Protein AF-A0A661AVM4-F1 (afdb_monomer)

Structure (mmCIF, N/CA/C/O backbone):
data_AF-A0A661AVM4-F1
#
_entry.id   AF-A0A661AVM4-F1
#
loop_
_atom_site.group_PDB
_atom_site.id
_atom_site.type_symbol
_atom_site.label_atom_id
_atom_site.label_alt_id
_atom_site.label_comp_id
_atom_site.label_asym_id
_atom_site.label_entity_id
_atom_site.label_seq_id
_atom_site.pdbx_PDB_ins_code
_atom_site.Cartn_x
_atom_site.Cartn_y
_atom_site.Cartn_z
_atom_site.occupancy
_atom_site.B_iso_or_equiv
_atom_site.auth_seq_id
_atom_site.auth_comp_id
_atom_site.auth_asym_id
_atom_site.auth_atom_id
_atom_site.pdbx_PDB_model_num
ATOM 1 N N . MET A 1 1 ? -30.991 -24.192 38.867 1.00 42.16 1 MET A N 1
ATOM 2 C CA . MET A 1 1 ? -29.623 -24.064 38.334 1.00 42.16 1 MET A CA 1
ATOM 3 C C . MET A 1 1 ? -29.680 -22.935 37.328 1.00 42.16 1 MET A C 1
ATOM 5 O O . MET A 1 1 ? -30.291 -23.107 36.287 1.00 42.16 1 MET A O 1
ATOM 9 N N . GLU A 1 2 ? -29.212 -21.754 37.724 1.00 41.06 2 GLU A N 1
ATOM 10 C CA . GLU A 1 2 ? -29.158 -20.568 36.865 1.00 41.06 2 GLU A CA 1
ATOM 11 C C . GLU A 1 2 ? -27.967 -20.711 35.918 1.00 41.06 2 GLU A C 1
ATOM 13 O O . GLU A 1 2 ? -26.813 -20.604 36.334 1.00 41.06 2 GLU A O 1
ATOM 18 N N . GLU A 1 3 ? -28.246 -20.986 34.650 1.00 41.56 3 GLU A N 1
ATOM 19 C CA . GLU A 1 3 ? -27.256 -20.906 33.586 1.00 41.56 3 GLU A CA 1
ATOM 20 C C . GLU A 1 3 ? -27.232 -19.449 33.117 1.00 41.56 3 GLU A C 1
ATOM 22 O O . GLU A 1 3 ? -28.153 -18.964 32.463 1.00 41.56 3 GLU A O 1
ATOM 27 N N . LYS A 1 4 ? -26.221 -18.698 33.566 1.00 44.34 4 LYS A N 1
ATOM 28 C CA . LYS A 1 4 ? -25.999 -17.324 33.119 1.00 44.34 4 LYS A CA 1
ATOM 29 C C . LYS A 1 4 ? -25.625 -17.361 31.641 1.00 44.34 4 LYS A C 1
ATOM 31 O O . LYS A 1 4 ? -24.471 -17.623 31.306 1.00 44.34 4 LYS A O 1
ATOM 36 N N . GLU A 1 5 ? -26.592 -17.079 30.774 1.00 41.72 5 GLU A N 1
ATOM 37 C CA . GLU A 1 5 ? -26.338 -16.707 29.386 1.00 41.72 5 GLU A CA 1
ATOM 38 C C . GLU A 1 5 ? -25.415 -15.484 29.387 1.00 41.72 5 GLU A C 1
ATOM 40 O O . GLU A 1 5 ? -25.801 -14.367 29.737 1.00 41.72 5 GLU A O 1
ATOM 45 N N . GLY A 1 6 ? -24.145 -15.724 29.061 1.00 42.31 6 GLY A N 1
ATOM 46 C CA . GLY A 1 6 ? -23.172 -14.671 28.841 1.00 42.31 6 GLY A CA 1
ATOM 47 C C . GLY A 1 6 ? -23.671 -13.779 27.713 1.00 42.31 6 GLY A C 1
ATOM 48 O O . GLY A 1 6 ? -23.726 -14.208 26.560 1.00 42.31 6 GLY A O 1
ATOM 49 N N . GLN A 1 7 ? -24.040 -12.547 28.060 1.00 38.91 7 GLN A N 1
ATOM 50 C CA . GLN A 1 7 ? -24.276 -11.463 27.117 1.00 38.91 7 GLN A CA 1
ATOM 51 C C . GLN A 1 7 ? -23.066 -11.379 26.182 1.00 38.91 7 GLN A C 1
ATOM 53 O O . GLN A 1 7 ? -21.994 -10.919 26.573 1.00 38.91 7 GLN A O 1
ATOM 58 N N . LYS A 1 8 ? -23.218 -11.860 24.944 1.00 51.03 8 LYS A N 1
ATOM 59 C CA . LYS A 1 8 ? -22.299 -11.505 23.866 1.00 51.03 8 LYS A CA 1
ATOM 60 C C . LYS A 1 8 ? -22.479 -10.009 23.664 1.00 51.03 8 LYS A C 1
ATOM 62 O O . LYS A 1 8 ? -23.517 -9.595 23.157 1.00 51.03 8 LYS A O 1
ATOM 67 N N . GLU A 1 9 ? -21.513 -9.218 24.126 1.00 57.53 9 GLU A N 1
ATOM 68 C CA . GLU A 1 9 ? -21.440 -7.801 23.783 1.00 57.53 9 GLU A CA 1
ATOM 69 C C . GLU A 1 9 ? -21.638 -7.668 22.273 1.00 57.53 9 GLU A C 1
ATOM 71 O O . GLU A 1 9 ? -20.991 -8.366 21.490 1.00 57.53 9 GLU A O 1
ATOM 76 N N . ASP A 1 10 ? -22.580 -6.821 21.873 1.00 61.47 10 ASP A N 1
ATOM 77 C CA . ASP A 1 10 ? -22.890 -6.565 20.474 1.00 61.47 10 ASP A CA 1
ATOM 78 C C . ASP A 1 10 ? -21.644 -5.956 19.809 1.00 61.47 10 ASP A C 1
ATOM 80 O O . ASP A 1 10 ? -21.312 -4.779 19.997 1.00 61.47 10 ASP A O 1
ATOM 84 N N . VAL A 1 11 ? -20.859 -6.797 19.126 1.00 70.94 11 VAL A N 1
ATOM 85 C CA . VAL A 1 11 ? -19.596 -6.390 18.505 1.00 70.94 11 VAL A CA 1
ATOM 86 C C . VAL A 1 11 ? -19.930 -5.502 17.313 1.00 70.94 11 VAL A C 1
ATOM 88 O O . VAL A 1 11 ? -20.212 -5.979 16.210 1.00 70.94 11 VAL A O 1
ATOM 91 N N . LYS A 1 12 ? -19.882 -4.187 17.538 1.00 83.50 12 LYS A N 1
ATOM 92 C CA . LYS A 1 12 ? -20.117 -3.180 16.504 1.00 83.50 12 LYS A CA 1
ATOM 93 C C . LYS A 1 12 ? -19.125 -3.369 15.353 1.00 83.50 12 LYS A C 1
ATOM 95 O O . LYS A 1 12 ? -17.908 -3.375 15.554 1.00 83.50 12 LYS A O 1
ATOM 100 N N . ARG A 1 13 ? -19.657 -3.527 14.140 1.00 85.12 13 ARG A N 1
ATOM 101 C CA . ARG A 1 13 ? -18.885 -3.644 12.895 1.00 85.12 13 ARG A CA 1
ATOM 102 C C . ARG A 1 13 ? -18.821 -2.286 12.211 1.00 85.12 13 ARG A C 1
ATOM 104 O O . ARG A 1 13 ? -19.857 -1.657 12.019 1.00 85.12 13 ARG A O 1
ATOM 111 N N . TYR A 1 14 ? -17.617 -1.863 11.843 1.00 83.19 14 TYR A N 1
ATOM 112 C CA . TYR A 1 14 ? -17.380 -0.586 11.162 1.00 83.19 14 TYR A CA 1
ATOM 113 C C . TYR A 1 14 ? -17.134 -0.778 9.668 1.00 83.19 14 TYR A C 1
ATOM 115 O O . TYR A 1 14 ? -17.510 0.075 8.875 1.00 83.19 14 TYR A O 1
ATOM 123 N N . PHE A 1 15 ? -16.527 -1.902 9.274 1.00 87.56 15 PHE A N 1
ATOM 124 C CA . PHE A 1 15 ? -16.230 -2.193 7.874 1.00 87.56 15 PHE A CA 1
ATOM 125 C C . PHE A 1 15 ? -16.129 -3.699 7.630 1.00 87.56 15 PHE A C 1
ATOM 127 O O . PHE A 1 15 ? -15.620 -4.432 8.480 1.00 87.56 15 PHE A O 1
ATOM 134 N N . SER A 1 16 ? -16.588 -4.164 6.468 1.00 86.25 16 SER A N 1
ATOM 135 C CA . SER A 1 16 ? -16.468 -5.563 6.054 1.00 86.25 16 SER A CA 1
ATOM 136 C C . SER A 1 16 ? -16.348 -5.667 4.536 1.00 86.25 16 SER A C 1
ATOM 138 O O . SER A 1 16 ? -17.232 -5.229 3.808 1.00 86.25 16 SER A O 1
ATOM 140 N N . SER A 1 17 ? -15.275 -6.300 4.079 1.00 82.56 17 SER A N 1
ATOM 141 C CA . SER A 1 17 ? -14.973 -6.636 2.688 1.00 82.56 17 SER A CA 1
ATOM 142 C C . SER A 1 17 ? -14.281 -8.007 2.644 1.00 82.56 17 SER A C 1
ATOM 144 O O . SER A 1 17 ? -13.857 -8.518 3.682 1.00 82.56 17 SER A O 1
ATOM 146 N N . ASP A 1 18 ? -14.114 -8.600 1.459 1.00 78.88 18 ASP A N 1
ATOM 147 C CA . ASP A 1 18 ? -13.613 -9.973 1.261 1.00 78.88 18 ASP A CA 1
ATOM 148 C C . ASP A 1 18 ? -12.287 -10.283 1.980 1.00 78.88 18 ASP A C 1
ATOM 150 O O . ASP A 1 18 ? -12.000 -11.436 2.302 1.00 78.88 18 ASP A O 1
ATOM 154 N N . ARG A 1 19 ? -11.443 -9.269 2.223 1.00 79.69 19 ARG A N 1
ATOM 155 C CA . ARG A 1 19 ? -10.125 -9.426 2.872 1.00 79.69 19 ARG A CA 1
ATOM 156 C C . ARG A 1 19 ? -9.891 -8.503 4.067 1.00 79.69 19 ARG A C 1
ATOM 158 O O . ARG A 1 19 ? -8.780 -8.495 4.610 1.00 79.69 19 ARG A O 1
ATOM 165 N N . VAL A 1 20 ? -10.895 -7.712 4.444 1.00 86.25 20 VAL A N 1
ATOM 166 C CA . VAL A 1 20 ? -10.780 -6.697 5.495 1.00 86.25 20 VAL A CA 1
ATOM 167 C C . VAL A 1 20 ? -12.035 -6.693 6.355 1.00 86.25 20 VAL A C 1
ATOM 169 O O . VAL A 1 20 ? -13.130 -6.471 5.851 1.00 86.25 20 VAL A O 1
ATOM 172 N N . LEU A 1 21 ? -11.873 -6.894 7.658 1.00 88.94 21 LEU A N 1
ATOM 173 C CA . LEU A 1 21 ? -12.959 -6.823 8.633 1.00 88.94 21 LEU A CA 1
ATOM 174 C C . LEU A 1 21 ? -12.533 -5.911 9.777 1.00 88.94 21 LEU A C 1
ATOM 176 O O . LEU A 1 21 ? -11.491 -6.137 10.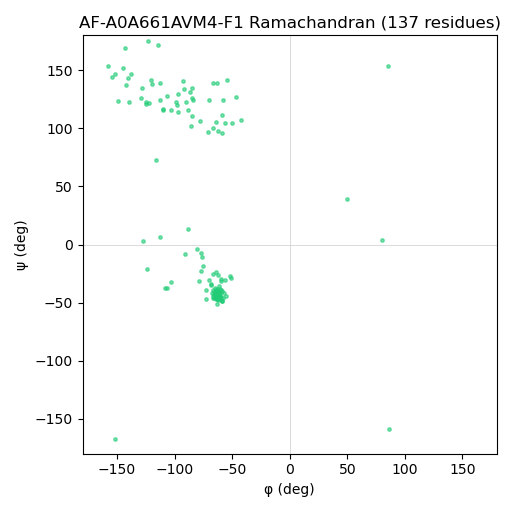382 1.00 88.94 21 LEU A O 1
ATOM 180 N N . ILE A 1 22 ? -13.334 -4.899 10.092 1.00 89.25 22 ILE A N 1
ATOM 181 C CA . ILE A 1 22 ? -13.063 -3.972 11.193 1.00 89.25 22 ILE A CA 1
ATOM 182 C C . ILE A 1 22 ? -14.237 -3.997 12.159 1.00 89.25 22 ILE A C 1
ATOM 184 O O . ILE A 1 22 ? -15.383 -3.708 11.802 1.00 89.25 22 ILE A O 1
ATOM 188 N N . THR A 1 23 ? -13.924 -4.325 13.405 1.00 89.44 23 THR A N 1
ATOM 189 C CA . THR A 1 23 ? -14.859 -4.394 14.526 1.00 89.44 23 THR A CA 1
ATOM 190 C C . THR A 1 23 ? -14.402 -3.480 15.660 1.00 89.44 23 THR A C 1
ATOM 192 O O . THR A 1 23 ? -13.324 -2.893 15.594 1.00 89.44 23 THR A O 1
ATOM 195 N N . SER A 1 24 ? -15.208 -3.359 16.715 1.00 84.38 24 SER A N 1
ATOM 196 C CA . SER A 1 24 ? -14.851 -2.599 17.921 1.00 84.38 24 SER A CA 1
ATOM 197 C C . SER A 1 24 ? -13.656 -3.164 18.689 1.00 84.38 24 SER A C 1
ATOM 199 O O . SER A 1 24 ? -13.006 -2.418 19.412 1.00 84.38 24 SER A O 1
ATOM 201 N N . GLN A 1 25 ? -13.363 -4.458 18.542 1.00 86.00 25 GLN A N 1
ATOM 202 C CA . GLN A 1 25 ? -12.309 -5.142 19.298 1.00 86.00 25 GLN A CA 1
ATOM 203 C C . GLN A 1 25 ? -11.085 -5.443 18.427 1.00 86.00 25 GLN A C 1
ATOM 205 O O . GLN A 1 25 ? -9.944 -5.310 18.873 1.00 86.00 25 GLN A O 1
ATOM 210 N N . GLU A 1 26 ? -11.305 -5.808 17.162 1.00 89.00 26 GLU A N 1
ATOM 211 C CA . GLU A 1 26 ? -10.251 -6.267 16.258 1.00 89.00 26 GLU A CA 1
ATOM 212 C C . GLU A 1 26 ? -10.419 -5.729 14.830 1.00 89.00 26 GLU A C 1
ATOM 214 O O . GLU A 1 26 ? -11.527 -5.643 14.293 1.00 89.00 26 GLU A O 1
ATOM 219 N N . ALA A 1 27 ? -9.288 -5.420 14.197 1.00 87.75 27 ALA A N 1
ATOM 220 C CA . ALA A 1 27 ? -9.163 -5.154 12.772 1.00 87.75 27 ALA A CA 1
ATOM 221 C C . ALA A 1 27 ? -8.392 -6.301 12.104 1.00 87.75 27 ALA A C 1
ATOM 223 O O . ALA A 1 27 ? -7.212 -6.513 12.377 1.00 87.75 27 ALA A O 1
ATOM 224 N N . ILE A 1 28 ? -9.046 -7.038 11.213 1.00 89.12 28 ILE A N 1
ATOM 225 C CA . ILE A 1 28 ? -8.450 -8.089 10.391 1.00 89.12 28 ILE A CA 1
ATOM 226 C C . ILE A 1 28 ? -8.109 -7.491 9.030 1.00 89.12 28 ILE A C 1
ATOM 228 O O . ILE A 1 28 ? -8.998 -7.111 8.271 1.00 89.12 28 ILE A O 1
ATOM 232 N N . LEU A 1 29 ? -6.818 -7.418 8.715 1.00 88.56 29 LEU A N 1
ATOM 233 C CA . LEU A 1 29 ? -6.288 -6.842 7.478 1.00 88.56 29 LEU A CA 1
ATOM 234 C C . LEU A 1 29 ? -5.408 -7.882 6.783 1.00 88.56 29 LEU A C 1
ATOM 236 O O . LEU A 1 29 ? -4.439 -8.362 7.372 1.00 88.56 29 LEU A O 1
ATOM 240 N N . ALA A 1 30 ? -5.756 -8.258 5.546 1.00 84.12 30 ALA A N 1
ATOM 241 C CA . ALA A 1 30 ? -5.032 -9.272 4.764 1.00 84.12 30 ALA A CA 1
ATOM 242 C C . ALA A 1 30 ? -4.764 -10.581 5.544 1.00 84.12 30 ALA A C 1
ATOM 244 O O . ALA A 1 30 ? -3.689 -11.173 5.449 1.00 84.12 30 ALA A O 1
ATOM 245 N N . GLY A 1 31 ? -5.742 -11.019 6.346 1.00 82.06 31 GLY A N 1
ATOM 246 C CA . GLY A 1 31 ? -5.661 -12.250 7.141 1.00 82.06 31 GLY A CA 1
ATOM 247 C C . GLY A 1 31 ? -4.875 -12.140 8.453 1.00 82.06 31 GLY A C 1
ATOM 248 O O . GLY A 1 31 ? -4.715 -13.146 9.139 1.00 82.06 31 GLY A O 1
ATOM 249 N N . LYS A 1 32 ? -4.396 -10.948 8.835 1.00 85.81 32 LYS A N 1
ATOM 250 C CA . LYS A 1 32 ? -3.781 -10.700 10.149 1.00 85.81 32 LYS A CA 1
ATOM 251 C C . LYS A 1 32 ? -4.722 -9.892 11.031 1.00 85.81 32 LYS A C 1
ATOM 253 O O . LYS A 1 32 ? -5.185 -8.833 10.619 1.00 85.81 32 LYS A O 1
ATOM 258 N N . ALA A 1 33 ? -4.979 -10.389 12.238 1.00 88.81 33 ALA A N 1
ATOM 259 C CA . ALA A 1 33 ? -5.773 -9.695 13.243 1.00 88.81 33 ALA A CA 1
ATOM 260 C C . ALA A 1 33 ? -4.904 -8.722 14.053 1.00 88.81 33 ALA A C 1
ATOM 262 O O . ALA A 1 33 ? -3.807 -9.065 14.500 1.00 88.81 33 ALA A O 1
ATOM 263 N N . TYR A 1 34 ? -5.418 -7.513 14.248 1.00 89.06 34 TYR A N 1
ATOM 264 C CA . TYR A 1 34 ? -4.827 -6.450 15.049 1.00 89.06 34 TYR A CA 1
ATOM 265 C C . TYR A 1 34 ? -5.850 -6.014 16.091 1.00 89.06 34 TYR A C 1
ATOM 267 O O . TYR A 1 34 ? -6.956 -5.606 15.742 1.00 89.06 34 TYR A O 1
ATOM 275 N N . LYS A 1 35 ? -5.492 -6.085 17.373 1.00 90.38 35 LYS A N 1
ATOM 276 C CA . LYS A 1 35 ? -6.373 -5.631 18.451 1.00 90.38 35 LYS A CA 1
ATOM 277 C C . LYS A 1 35 ? -6.484 -4.115 18.418 1.00 90.38 35 LYS A C 1
ATOM 279 O O . LYS A 1 35 ? -5.458 -3.443 18.522 1.00 90.38 35 LYS A O 1
ATOM 284 N N . ILE A 1 36 ? -7.706 -3.585 18.340 1.00 88.50 36 ILE A N 1
ATOM 285 C CA . ILE A 1 36 ? -7.970 -2.136 18.396 1.00 88.50 36 ILE A CA 1
ATOM 286 C C . ILE A 1 36 ? -7.384 -1.539 19.680 1.00 88.50 36 ILE A C 1
ATOM 288 O O . ILE A 1 36 ? -6.891 -0.415 19.672 1.00 88.50 36 ILE A O 1
ATOM 292 N N . ASP A 1 37 ? -7.327 -2.330 20.754 1.00 87.38 37 ASP A N 1
ATOM 293 C CA . A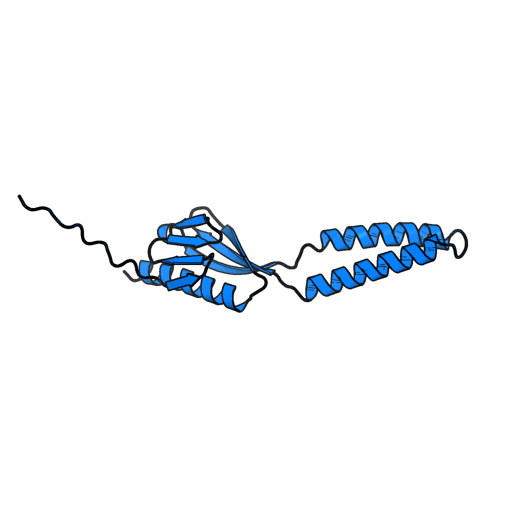SP A 1 37 ? -6.767 -1.907 22.032 1.00 87.38 37 ASP A CA 1
ATOM 294 C C . ASP A 1 37 ? -5.304 -1.476 22.001 1.00 87.38 37 ASP A C 1
ATOM 296 O O . ASP A 1 37 ? -4.897 -0.627 22.796 1.00 87.38 37 ASP A O 1
ATOM 300 N N . GLU A 1 38 ? -4.524 -2.052 21.094 1.00 87.62 38 GLU A N 1
ATOM 301 C CA . GLU A 1 38 ? -3.101 -1.763 20.949 1.00 87.62 38 GLU A CA 1
ATOM 302 C C . GLU A 1 38 ? -2.840 -0.624 19.954 1.00 87.62 38 GLU A C 1
ATOM 304 O O . GLU A 1 38 ? -1.702 -0.153 19.838 1.00 87.62 38 GLU A O 1
ATOM 309 N N . LEU A 1 39 ? -3.875 -0.175 19.237 1.00 87.44 39 LEU A N 1
ATOM 310 C CA . LEU A 1 39 ? -3.787 0.853 18.208 1.00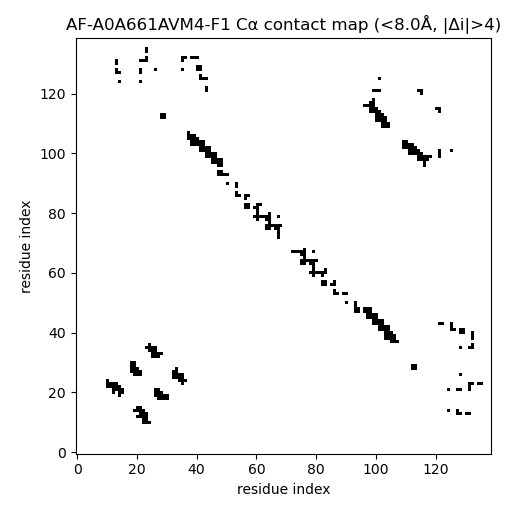 87.44 39 LEU A CA 1
ATOM 311 C C . LEU A 1 39 ? -4.056 2.240 18.795 1.00 87.44 39 LEU A C 1
ATOM 313 O O . LEU A 1 39 ? -4.928 2.439 19.635 1.00 87.44 39 LEU A O 1
ATOM 317 N N . ARG A 1 40 ? -3.293 3.224 18.320 1.00 88.56 40 ARG A N 1
ATOM 318 C CA . ARG A 1 40 ? -3.486 4.651 18.618 1.00 88.56 40 ARG A CA 1
ATOM 319 C C . ARG A 1 40 ? -4.018 5.413 17.418 1.00 88.56 40 ARG A C 1
ATOM 321 O O . ARG A 1 40 ? -4.813 6.328 17.586 1.00 88.56 40 ARG A O 1
ATOM 328 N N . SER A 1 41 ? -3.559 5.065 16.219 1.00 87.00 41 SER A N 1
ATOM 329 C CA . SER A 1 41 ? -4.032 5.684 14.985 1.00 87.00 41 SER A CA 1
ATOM 330 C C . SER A 1 41 ? -3.799 4.793 13.771 1.00 87.00 41 SER A C 1
ATOM 332 O O . SER A 1 41 ? -2.860 3.989 13.730 1.00 87.00 41 SER A O 1
ATOM 334 N N . ALA A 1 42 ? -4.634 4.981 12.754 1.00 88.75 42 ALA A N 1
ATOM 335 C CA . ALA A 1 42 ? -4.418 4.485 11.406 1.00 88.75 42 ALA A CA 1
ATOM 336 C C . ALA A 1 42 ? -4.189 5.662 10.453 1.00 88.75 42 ALA A C 1
ATOM 338 O O . ALA A 1 42 ? -4.857 6.694 10.536 1.00 88.75 42 ALA A O 1
ATOM 339 N N . SER A 1 43 ? -3.234 5.508 9.538 1.00 87.00 43 SER A N 1
ATOM 340 C CA . SER A 1 43 ? -2.946 6.495 8.496 1.00 87.00 43 SER A CA 1
ATOM 341 C C . SER A 1 43 ? -2.684 5.810 7.162 1.00 87.00 43 SER A C 1
ATOM 343 O O . SER A 1 43 ? -2.128 4.711 7.116 1.00 87.00 43 SER A O 1
ATOM 345 N N . SER A 1 44 ? -3.068 6.465 6.072 1.00 86.56 44 SER A N 1
ATOM 346 C CA . SER A 1 44 ? -2.695 6.059 4.722 1.00 86.56 44 SER A CA 1
ATOM 347 C C . SER A 1 44 ? -1.349 6.680 4.356 1.00 86.56 44 SER A C 1
ATOM 349 O O . SER A 1 44 ? -1.150 7.887 4.500 1.00 86.56 44 SER A O 1
ATOM 351 N N . THR A 1 45 ? -0.425 5.8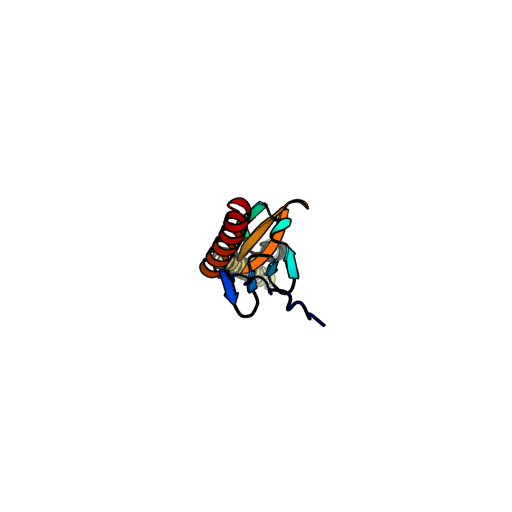76 3.848 1.00 80.50 45 THR A N 1
ATOM 352 C CA . THR A 1 45 ? 0.838 6.339 3.278 1.00 80.50 45 THR A CA 1
ATOM 353 C C . THR A 1 45 ? 0.924 5.908 1.820 1.00 80.50 45 THR A C 1
ATOM 355 O O . THR A 1 45 ? 0.526 4.799 1.465 1.00 80.50 45 THR A O 1
ATOM 358 N N . ILE A 1 46 ? 1.409 6.800 0.962 1.00 75.12 46 ILE A N 1
ATOM 359 C CA . ILE A 1 46 ? 1.579 6.516 -0.461 1.00 75.12 46 ILE A CA 1
ATOM 360 C C . ILE A 1 46 ? 2.965 5.905 -0.633 1.00 75.12 46 ILE A C 1
ATOM 362 O O . ILE A 1 46 ? 3.970 6.572 -0.385 1.00 75.12 46 ILE A O 1
ATOM 366 N N . PHE A 1 47 ? 3.024 4.647 -1.062 1.00 66.94 47 PHE A N 1
ATOM 367 C CA . PHE A 1 47 ? 4.256 4.050 -1.560 1.00 66.94 47 PHE A CA 1
ATOM 368 C C . PHE A 1 47 ? 4.244 4.126 -3.086 1.00 66.94 47 PHE A C 1
ATOM 370 O O . PHE A 1 47 ? 3.362 3.577 -3.750 1.00 66.94 47 PHE A O 1
ATOM 377 N N . SER A 1 48 ? 5.238 4.804 -3.664 1.00 58.97 48 SER A N 1
ATOM 378 C CA . SER A 1 48 ? 5.516 4.630 -5.086 1.00 58.97 48 SER A CA 1
ATOM 379 C C . SER A 1 48 ? 6.024 3.206 -5.303 1.00 58.97 48 SER A C 1
ATOM 381 O O . SER A 1 48 ? 6.778 2.655 -4.493 1.00 58.97 48 SER A O 1
ATOM 383 N N . ARG A 1 49 ? 5.565 2.571 -6.383 1.00 62.84 49 ARG A N 1
ATOM 384 C CA . ARG A 1 49 ? 6.018 1.234 -6.758 1.00 62.84 49 ARG A CA 1
ATOM 385 C C . ARG A 1 49 ? 7.546 1.227 -6.874 1.00 62.84 49 ARG A C 1
ATOM 387 O O . ARG A 1 49 ? 8.132 2.192 -7.357 1.00 62.84 49 ARG A O 1
ATOM 394 N N . SER A 1 50 ? 8.176 0.134 -6.439 1.00 61.69 50 SER A N 1
ATOM 395 C CA . SER A 1 50 ? 9.625 -0.092 -6.520 1.00 61.69 50 SER A CA 1
ATOM 396 C C . SER A 1 50 ? 10.196 0.346 -7.879 1.00 61.69 50 SER A C 1
ATOM 398 O O . SER A 1 50 ? 9.993 -0.314 -8.898 1.00 61.69 50 SER A O 1
ATOM 400 N N . ILE A 1 51 ? 10.929 1.464 -7.896 1.00 66.75 51 ILE A N 1
ATOM 401 C CA . ILE A 1 51 ? 11.669 1.934 -9.079 1.00 66.75 51 ILE A CA 1
ATOM 402 C C . ILE A 1 51 ? 12.964 1.138 -9.302 1.00 66.75 51 ILE A C 1
ATOM 404 O O . ILE A 1 51 ? 13.611 1.314 -10.333 1.00 66.75 51 ILE A O 1
ATOM 408 N N . MET A 1 52 ? 13.338 0.249 -8.367 1.00 69.44 52 MET A N 1
ATOM 409 C CA . MET A 1 52 ? 14.585 -0.526 -8.426 1.00 69.44 52 MET A CA 1
ATOM 410 C C . MET A 1 52 ? 14.689 -1.358 -9.702 1.00 69.44 52 MET A C 1
ATOM 412 O O . MET A 1 52 ? 15.748 -1.381 -10.323 1.00 69.44 52 MET A O 1
ATOM 416 N N . GLU A 1 53 ? 13.596 -1.999 -10.128 1.00 68.88 53 GLU A N 1
ATOM 417 C CA . GLU A 1 53 ? 13.599 -2.762 -11.380 1.00 68.88 53 GLU A CA 1
ATOM 418 C C . GLU A 1 53 ? 13.889 -1.861 -12.583 1.00 68.88 53 GLU A C 1
ATOM 420 O O . GLU A 1 53 ? 14.677 -2.227 -13.449 1.00 68.88 53 GLU A O 1
ATOM 425 N N . GLY A 1 54 ? 13.292 -0.665 -12.623 1.00 72.50 54 GLY A N 1
ATOM 426 C CA . GLY A 1 54 ? 13.520 0.308 -13.691 1.00 72.50 54 GLY A CA 1
ATOM 427 C C . GLY A 1 54 ? 14.975 0.774 -13.751 1.00 72.50 54 GLY A C 1
ATOM 428 O O . GLY A 1 54 ? 15.544 0.844 -14.838 1.00 72.50 54 GLY A O 1
ATOM 429 N N . ILE A 1 55 ? 15.597 1.015 -12.593 1.00 78.88 55 ILE A N 1
ATOM 430 C CA . ILE A 1 55 ? 17.000 1.446 -12.490 1.00 78.88 55 ILE A CA 1
ATOM 431 C C . ILE A 1 55 ? 17.948 0.394 -13.081 1.00 78.88 55 ILE A C 1
ATOM 433 O O . ILE A 1 55 ? 18.864 0.752 -13.818 1.00 78.88 55 ILE A O 1
ATOM 437 N N . ILE A 1 56 ? 17.715 -0.897 -12.821 1.00 81.69 56 ILE A N 1
ATOM 438 C CA . ILE A 1 56 ? 18.559 -1.979 -13.358 1.00 81.69 56 ILE A CA 1
ATOM 439 C C . ILE A 1 56 ? 18.537 -1.979 -14.893 1.00 81.69 56 ILE A C 1
ATOM 441 O O . ILE A 1 56 ? 19.593 -2.053 -15.523 1.00 81.69 56 ILE A O 1
ATOM 445 N N . TYR A 1 57 ? 17.357 -1.835 -15.504 1.00 81.06 57 TYR A N 1
ATOM 446 C CA . TYR A 1 57 ? 17.240 -1.769 -16.965 1.00 81.06 57 TYR A CA 1
ATOM 447 C C . TYR A 1 57 ? 17.921 -0.530 -17.558 1.00 81.06 57 TYR A C 1
ATOM 449 O O . TYR A 1 57 ? 18.555 -0.646 -18.605 1.00 81.06 57 TYR A O 1
ATOM 457 N N . VAL A 1 58 ? 17.854 0.623 -16.880 1.00 83.62 58 VAL A N 1
ATOM 458 C CA . VAL A 1 58 ? 18.567 1.840 -17.307 1.00 83.62 58 VAL A CA 1
ATOM 459 C C . VAL A 1 58 ? 20.077 1.618 -17.298 1.00 83.62 58 VAL A C 1
ATOM 461 O O . VAL A 1 58 ? 20.744 1.945 -18.277 1.00 83.62 58 VAL A O 1
ATOM 464 N N . VAL A 1 59 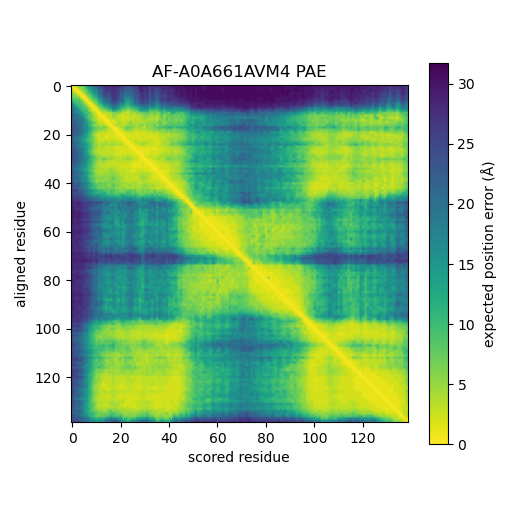? 20.621 1.035 -16.224 1.00 86.50 59 VAL A N 1
ATOM 465 C CA . VAL A 1 59 ? 22.067 0.789 -16.099 1.00 86.50 59 VAL A CA 1
ATOM 466 C C . VAL A 1 59 ? 22.550 -0.180 -17.181 1.00 86.50 59 VAL A C 1
ATOM 468 O O . VAL A 1 59 ? 23.530 0.107 -17.866 1.00 86.50 59 VAL A O 1
ATOM 471 N N . ILE A 1 60 ? 21.841 -1.294 -17.388 1.00 86.25 60 ILE A N 1
ATOM 472 C CA . ILE A 1 60 ? 22.192 -2.281 -18.421 1.00 86.25 60 ILE A CA 1
ATOM 473 C C . ILE A 1 60 ? 22.083 -1.666 -19.824 1.00 86.25 60 ILE A C 1
ATOM 475 O O . ILE A 1 60 ? 23.001 -1.812 -20.633 1.00 86.25 60 ILE A O 1
ATOM 479 N N . GLY A 1 61 ? 20.994 -0.944 -20.106 1.00 81.69 61 GLY A N 1
ATOM 480 C CA . GLY A 1 61 ? 20.784 -0.272 -21.389 1.00 81.69 61 GLY A CA 1
ATOM 481 C C . GLY A 1 61 ? 21.863 0.768 -21.692 1.00 81.69 61 GLY A C 1
ATOM 482 O O . GLY A 1 61 ? 22.374 0.808 -22.810 1.00 81.69 61 GLY A O 1
ATOM 483 N N . ALA A 1 62 ? 22.273 1.552 -20.690 1.00 84.81 62 ALA A N 1
ATOM 484 C CA . ALA A 1 62 ? 23.327 2.553 -20.828 1.00 84.81 62 ALA A CA 1
ATOM 485 C C . ALA A 1 62 ? 24.700 1.929 -21.131 1.00 84.81 62 ALA A C 1
ATOM 487 O O . ALA A 1 62 ? 25.417 2.433 -21.994 1.00 84.81 62 ALA A O 1
ATOM 488 N N . ILE A 1 63 ? 25.054 0.817 -20.474 1.00 85.81 63 ILE A N 1
ATOM 489 C CA . ILE A 1 63 ? 26.318 0.104 -20.731 1.00 85.81 63 ILE A CA 1
ATOM 490 C C . ILE A 1 63 ? 26.346 -0.448 -22.162 1.00 85.81 63 ILE A C 1
ATOM 492 O O . ILE A 1 63 ? 27.325 -0.248 -22.879 1.00 85.81 63 ILE A O 1
ATOM 496 N N . ILE A 1 64 ? 25.266 -1.102 -22.600 1.00 84.12 64 ILE A N 1
ATOM 497 C CA . ILE A 1 64 ? 25.168 -1.674 -23.953 1.00 84.12 64 ILE A CA 1
ATOM 498 C C . ILE A 1 64 ? 25.222 -0.573 -25.020 1.00 84.12 64 ILE A C 1
ATOM 500 O O . ILE A 1 64 ? 25.902 -0.726 -26.035 1.00 84.12 64 ILE A O 1
ATOM 504 N N . LEU A 1 65 ? 24.548 0.553 -24.778 1.00 82.19 65 LEU A N 1
ATOM 505 C CA . LEU A 1 65 ? 24.551 1.696 -25.685 1.00 82.19 65 LEU A CA 1
ATOM 506 C C . LEU A 1 65 ? 25.942 2.337 -25.785 1.00 82.19 65 LEU A C 1
ATOM 508 O O . LEU A 1 65 ? 26.376 2.651 -26.891 1.00 82.19 65 LEU A O 1
ATOM 512 N N . LEU A 1 66 ? 26.669 2.475 -24.669 1.00 83.06 66 LEU A N 1
ATOM 513 C CA . LEU A 1 66 ? 28.053 2.960 -24.680 1.00 83.06 66 LEU A CA 1
ATOM 514 C C . LEU A 1 66 ? 28.950 2.056 -25.534 1.00 83.06 66 LEU A C 1
ATOM 516 O O . LEU A 1 66 ? 29.642 2.558 -26.415 1.00 83.06 66 LEU A O 1
ATOM 520 N N . VAL A 1 67 ? 28.886 0.734 -25.345 1.00 82.06 67 VAL A N 1
ATOM 521 C CA . VAL A 1 67 ? 29.652 -0.231 -26.160 1.00 82.06 67 VAL A CA 1
ATOM 522 C C . VAL A 1 67 ? 29.300 -0.114 -27.649 1.00 82.06 67 VAL A C 1
ATOM 524 O O . VAL A 1 67 ? 30.192 -0.158 -28.493 1.00 82.06 67 VAL A O 1
ATOM 527 N N . GLY A 1 68 ? 28.020 0.086 -27.976 1.00 78.12 68 GLY A N 1
ATOM 528 C CA . GLY A 1 68 ? 27.557 0.250 -29.355 1.00 78.12 68 GLY A CA 1
ATOM 529 C C . GLY A 1 68 ? 28.016 1.549 -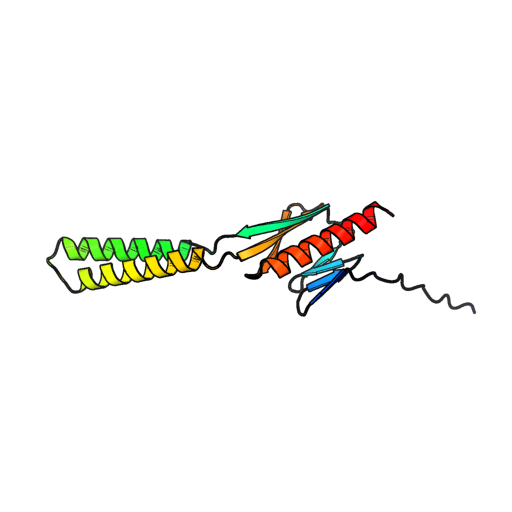30.030 1.00 78.12 68 GLY A C 1
ATOM 530 O O . GLY A 1 68 ? 28.289 1.542 -31.225 1.00 78.12 68 GLY A O 1
ATOM 531 N N . ILE A 1 69 ? 28.139 2.661 -29.298 1.00 78.88 69 ILE A N 1
ATOM 532 C CA . ILE A 1 69 ? 28.564 3.952 -29.876 1.00 78.88 69 ILE A CA 1
ATOM 533 C C . ILE A 1 69 ? 30.059 3.961 -30.223 1.00 78.88 69 ILE A C 1
ATOM 535 O O . ILE A 1 69 ? 30.436 4.508 -31.258 1.00 78.88 69 ILE A O 1
ATOM 539 N N . PHE A 1 70 ? 30.913 3.357 -29.392 1.00 78.31 70 PHE A N 1
ATOM 540 C CA . PHE A 1 70 ? 32.367 3.370 -29.609 1.00 78.31 70 PHE A CA 1
ATOM 541 C C . PHE A 1 70 ? 32.849 2.417 -30.718 1.00 78.31 70 PHE A C 1
ATOM 543 O O . PHE A 1 70 ? 34.009 2.504 -31.113 1.00 78.31 70 PHE A O 1
ATOM 550 N N . GLY A 1 71 ? 31.990 1.522 -31.219 1.00 68.75 71 GLY A N 1
ATOM 551 C CA . GLY A 1 71 ? 32.367 0.450 -32.148 1.00 68.75 71 GLY A CA 1
ATOM 552 C C . GLY A 1 71 ? 31.821 0.544 -33.580 1.00 68.75 71 GLY A C 1
ATOM 553 O O . GLY A 1 71 ? 32.051 -0.401 -34.319 1.00 68.75 71 GLY A O 1
ATOM 554 N N . GLU A 1 72 ? 31.139 1.635 -33.965 1.00 68.25 72 GLU A N 1
ATOM 555 C CA . GLU A 1 72 ? 30.217 1.778 -35.125 1.00 68.25 72 GLU A CA 1
ATOM 556 C C . GLU A 1 72 ? 28.769 1.339 -34.835 1.00 68.25 72 GLU A C 1
ATOM 558 O O . GLU A 1 72 ? 28.516 0.508 -33.963 1.00 68.25 72 GLU A O 1
ATOM 563 N N . ILE A 1 73 ? 27.798 1.917 -35.570 1.00 65.56 73 ILE A N 1
ATOM 564 C CA . ILE A 1 73 ? 26.356 1.640 -35.417 1.00 65.56 73 ILE A CA 1
ATOM 565 C C . ILE A 1 73 ? 26.112 0.147 -35.650 1.00 65.56 73 ILE A C 1
ATOM 567 O O . ILE A 1 73 ? 25.974 -0.328 -36.775 1.00 65.56 73 ILE A O 1
ATOM 571 N N . SER A 1 74 ? 26.059 -0.587 -34.547 1.00 74.44 74 SER A N 1
ATOM 572 C CA . SER A 1 74 ? 25.952 -2.035 -34.506 1.00 74.44 74 SER A CA 1
ATOM 573 C C . SER A 1 74 ? 24.612 -2.443 -33.903 1.00 74.44 74 SER A C 1
ATOM 575 O O . SER A 1 74 ? 23.864 -1.628 -33.351 1.00 74.44 74 SER A O 1
ATOM 577 N N . ILE A 1 75 ? 24.311 -3.741 -33.970 1.00 80.75 75 ILE A N 1
ATOM 578 C CA . ILE A 1 75 ? 23.123 -4.336 -33.342 1.00 80.75 75 ILE A CA 1
ATOM 579 C C . ILE A 1 75 ? 23.003 -3.943 -31.853 1.00 80.75 75 ILE A C 1
ATOM 581 O O . ILE A 1 75 ? 21.897 -3.803 -31.333 1.00 80.75 75 ILE A O 1
ATOM 585 N N . PHE A 1 76 ? 24.135 -3.689 -31.182 1.00 77.62 76 PHE A N 1
ATOM 586 C CA . PHE A 1 76 ? 24.205 -3.280 -29.781 1.00 77.62 76 PHE A CA 1
ATOM 587 C C . PHE A 1 76 ? 23.653 -1.873 -29.541 1.00 77.62 76 PHE A C 1
ATOM 589 O O . PHE A 1 76 ? 22.981 -1.655 -28.536 1.00 77.62 76 PHE A O 1
ATOM 596 N N . THR A 1 77 ? 23.837 -0.938 -30.475 1.00 79.75 77 THR A N 1
ATOM 597 C CA . THR A 1 77 ? 23.263 0.413 -30.372 1.00 79.75 77 THR A CA 1
ATOM 598 C C . THR A 1 77 ? 21.735 0.359 -30.412 1.00 79.75 77 THR A C 1
ATOM 600 O O . THR A 1 77 ? 21.069 0.983 -29.586 1.00 79.75 77 THR A O 1
ATOM 603 N N . ILE A 1 78 ? 21.167 -0.454 -31.312 1.00 82.94 78 ILE A N 1
ATOM 604 C CA . ILE A 1 78 ? 19.712 -0.661 -31.421 1.00 82.94 78 ILE A CA 1
ATOM 605 C C . ILE A 1 78 ? 19.171 -1.336 -30.152 1.00 82.94 78 ILE A C 1
ATOM 607 O O . ILE A 1 78 ? 18.153 -0.906 -29.607 1.00 82.94 78 ILE A O 1
ATOM 611 N N . LEU A 1 79 ? 19.871 -2.357 -29.646 1.00 83.06 79 LEU A N 1
ATOM 612 C CA . LEU A 1 79 ? 19.479 -3.074 -28.431 1.00 83.06 79 LEU A CA 1
ATOM 613 C C . LEU A 1 79 ? 19.512 -2.167 -27.188 1.00 83.06 79 LEU A C 1
ATOM 615 O O . LEU A 1 79 ? 18.604 -2.222 -26.357 1.00 83.06 79 LEU A O 1
ATOM 619 N N . GLY A 1 80 ? 20.533 -1.312 -27.079 1.00 80.62 80 GLY A N 1
ATOM 620 C CA . GLY A 1 80 ? 20.670 -0.332 -26.002 1.00 80.62 80 GLY A CA 1
ATOM 621 C C . GLY A 1 80 ? 19.535 0.692 -26.005 1.00 80.62 80 GLY A C 1
ATOM 622 O O . GLY A 1 80 ? 18.926 0.934 -24.963 1.00 80.62 80 GLY A O 1
ATOM 623 N N . ILE A 1 81 ? 19.179 1.229 -27.178 1.00 84.31 81 ILE A N 1
ATOM 624 C CA . ILE A 1 81 ? 18.034 2.143 -27.328 1.00 84.31 81 ILE A CA 1
ATOM 625 C C . ILE A 1 81 ? 16.726 1.445 -26.932 1.00 84.31 81 ILE A C 1
ATOM 627 O O . ILE A 1 81 ? 15.943 2.006 -26.165 1.00 84.31 81 ILE A O 1
ATOM 631 N N . LEU A 1 82 ? 16.502 0.210 -27.393 1.00 86.06 82 LEU A N 1
ATOM 632 C CA . LEU A 1 82 ? 15.297 -0.558 -27.065 1.00 86.06 82 LEU A CA 1
ATOM 633 C C . LEU A 1 82 ? 15.156 -0.774 -25.549 1.00 86.06 82 LEU A C 1
ATOM 635 O O . LEU A 1 82 ? 14.078 -0.570 -24.987 1.00 86.06 82 LEU A O 1
ATOM 639 N N . LEU A 1 83 ? 16.249 -1.142 -24.876 1.00 83.38 83 LEU A N 1
ATOM 640 C CA . LEU A 1 83 ? 16.288 -1.302 -23.422 1.00 83.38 83 LEU A CA 1
ATOM 641 C C . LEU A 1 83 ? 15.970 0.007 -22.695 1.00 83.38 83 LEU A C 1
ATOM 643 O O . LEU A 1 83 ? 15.161 -0.008 -21.766 1.00 83.38 83 LEU A O 1
ATOM 647 N N . LEU A 1 84 ? 16.529 1.132 -23.153 1.00 84.50 84 LEU A N 1
ATOM 648 C CA . LEU A 1 84 ? 16.229 2.445 -22.583 1.00 84.50 84 LEU A CA 1
ATOM 649 C C . LEU A 1 84 ? 14.749 2.821 -22.747 1.00 84.50 84 LEU A C 1
ATOM 651 O O . LEU A 1 84 ? 14.125 3.284 -21.785 1.00 84.50 84 LEU A O 1
ATOM 655 N N . CYS A 1 85 ? 14.154 2.549 -23.911 1.00 84.94 85 CYS A N 1
ATOM 656 C CA . CYS A 1 85 ? 12.721 2.743 -24.139 1.00 84.94 85 CYS A CA 1
ATOM 657 C C . CYS A 1 85 ? 11.864 1.889 -23.189 1.00 84.94 85 CYS A C 1
ATOM 659 O O . CYS A 1 85 ? 10.918 2.404 -22.591 1.00 84.94 85 CYS A O 1
ATOM 661 N N . ILE A 1 86 ? 12.211 0.613 -22.985 1.00 83.94 86 ILE A N 1
ATOM 662 C CA . ILE A 1 86 ? 11.498 -0.276 -22.050 1.00 83.94 86 ILE A CA 1
ATOM 663 C C . ILE A 1 86 ? 11.589 0.256 -20.614 1.00 83.94 86 ILE A C 1
ATOM 665 O O . ILE A 1 86 ? 10.581 0.276 -19.899 1.00 83.94 86 ILE A O 1
ATOM 669 N N . SER A 1 87 ? 12.762 0.735 -20.186 1.00 80.81 87 SER A N 1
ATOM 670 C CA . SER A 1 87 ? 12.903 1.357 -18.865 1.00 80.81 87 SER A CA 1
ATOM 671 C C . SER A 1 87 ? 12.083 2.638 -18.717 1.00 80.81 87 SER A C 1
ATOM 673 O O . SER A 1 87 ? 11.466 2.825 -17.670 1.00 80.81 87 SER A O 1
ATOM 675 N N . ALA A 1 88 ? 12.004 3.481 -19.751 1.00 80.62 88 ALA A N 1
ATOM 676 C CA . ALA A 1 88 ? 11.185 4.693 -19.723 1.00 80.62 88 ALA A CA 1
ATOM 677 C C . ALA A 1 88 ? 9.692 4.362 -19.567 1.00 80.62 88 ALA A C 1
ATOM 679 O O . ALA A 1 88 ? 9.012 4.954 -18.728 1.00 80.62 88 ALA A O 1
ATOM 680 N N . VAL A 1 89 ? 9.193 3.358 -20.296 1.00 80.69 89 VAL A N 1
ATOM 681 C CA . VAL A 1 89 ? 7.806 2.882 -20.160 1.00 80.69 89 VAL A CA 1
ATOM 682 C C . VAL A 1 89 ? 7.550 2.335 -18.756 1.00 80.69 89 VAL A C 1
ATOM 684 O O . VAL A 1 89 ? 6.570 2.723 -18.119 1.00 80.69 89 VAL A O 1
ATOM 687 N N . LYS A 1 90 ? 8.438 1.481 -18.226 1.00 75.31 90 LYS A N 1
ATOM 688 C CA . LYS A 1 90 ? 8.305 0.962 -16.853 1.00 75.31 90 LYS A CA 1
ATOM 689 C C . LYS A 1 90 ? 8.320 2.077 -15.807 1.00 75.31 90 LYS A C 1
ATOM 691 O O . LYS A 1 90 ? 7.558 2.006 -14.845 1.00 75.31 90 LYS A O 1
ATOM 696 N N . PHE A 1 91 ? 9.153 3.097 -15.996 1.00 74.38 91 PHE A N 1
ATOM 697 C CA . PHE A 1 91 ? 9.213 4.245 -15.100 1.00 74.38 91 PHE A CA 1
ATOM 698 C C . PHE A 1 91 ? 7.883 5.000 -15.101 1.00 74.38 91 PHE A C 1
ATOM 700 O O . PHE A 1 91 ? 7.291 5.163 -14.040 1.00 74.38 91 PHE A O 1
ATOM 707 N N . ILE A 1 92 ? 7.350 5.348 -16.278 1.00 72.81 92 ILE A N 1
ATOM 708 C CA . ILE A 1 92 ? 6.053 6.033 -16.414 1.00 72.81 92 ILE A CA 1
ATOM 709 C C . ILE A 1 92 ? 4.926 5.216 -15.766 1.00 72.81 92 ILE A C 1
ATOM 711 O O . ILE A 1 92 ? 4.153 5.754 -14.977 1.00 72.81 92 ILE A O 1
ATOM 715 N N . VAL A 1 93 ? 4.856 3.906 -16.018 1.00 70.06 93 VAL A N 1
ATOM 716 C CA . VAL A 1 93 ? 3.823 3.033 -15.429 1.00 70.06 93 VAL A CA 1
ATOM 717 C C . VAL A 1 93 ? 3.898 3.000 -13.897 1.00 70.06 93 VAL A C 1
ATOM 719 O O . VAL A 1 93 ? 2.857 2.969 -13.240 1.00 70.06 93 VAL A O 1
ATOM 722 N N . SER A 1 94 ? 5.096 3.055 -13.308 1.00 67.00 94 SER A N 1
ATOM 723 C CA . SER A 1 94 ? 5.257 3.128 -11.849 1.00 67.00 94 SER A CA 1
ATOM 724 C C . SER A 1 94 ? 4.748 4.441 -11.241 1.00 67.00 94 SER A C 1
ATOM 726 O O . SER A 1 94 ? 4.358 4.437 -10.075 1.00 67.00 94 SER A O 1
ATOM 728 N N . PHE A 1 95 ? 4.702 5.538 -12.004 1.00 64.81 95 PHE A N 1
ATOM 729 C CA . PHE A 1 95 ? 4.068 6.789 -11.561 1.00 64.81 95 PHE A CA 1
ATOM 730 C C . PHE A 1 95 ? 2.543 6.756 -11.685 1.00 64.81 95 PHE A C 1
ATOM 732 O O . PHE A 1 95 ? 1.856 7.370 -10.875 1.00 64.81 95 PHE A O 1
ATOM 739 N N . VAL A 1 96 ? 2.009 6.033 -12.671 1.00 63.47 96 VAL A N 1
ATOM 740 C CA . VAL A 1 96 ? 0.559 5.972 -12.929 1.00 63.47 96 VAL A CA 1
ATOM 741 C C . VAL A 1 96 ? -0.171 5.057 -11.936 1.00 63.47 96 VAL A C 1
ATOM 743 O O . VAL A 1 96 ? -1.366 5.225 -11.717 1.00 63.47 96 VAL A O 1
ATOM 746 N N . LYS A 1 97 ? 0.534 4.112 -11.304 1.00 66.12 97 LYS A N 1
ATOM 747 C CA . LYS A 1 97 ? -0.029 3.157 -10.334 1.00 66.12 97 LYS A CA 1
ATOM 748 C C . LYS A 1 97 ? 0.570 3.353 -8.933 1.00 66.12 97 LYS A C 1
ATOM 750 O O . LYS A 1 97 ? 1.396 2.537 -8.509 1.00 66.12 97 LYS A O 1
ATOM 755 N N . PRO A 1 98 ? 0.211 4.435 -8.214 1.00 70.06 98 PRO A N 1
ATOM 756 C CA . PRO A 1 98 ? 0.589 4.584 -6.814 1.00 70.06 98 PRO A CA 1
ATOM 757 C C . PRO A 1 98 ? -0.055 3.472 -5.977 1.00 70.06 98 PRO A C 1
ATOM 759 O O . PRO A 1 98 ? -1.215 3.122 -6.182 1.00 70.06 98 PRO A O 1
ATOM 762 N N . VAL A 1 99 ? 0.698 2.912 -5.029 1.00 80.62 99 VAL A N 1
ATOM 763 C CA . VAL A 1 99 ? 0.184 1.902 -4.099 1.00 80.62 99 VAL A CA 1
ATOM 764 C C . VAL A 1 99 ? -0.061 2.575 -2.755 1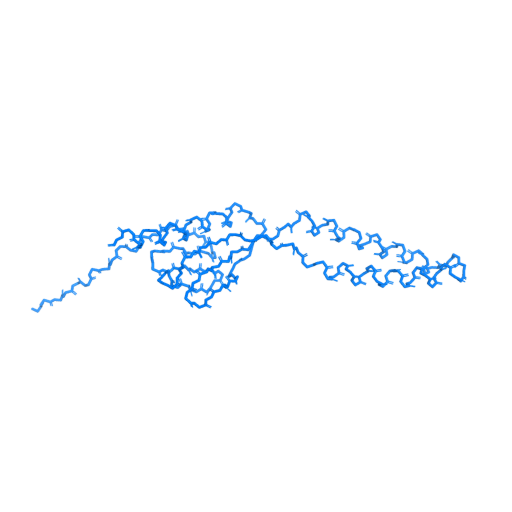.00 80.62 99 VAL A C 1
ATOM 766 O O . VAL A 1 99 ? 0.862 3.041 -2.082 1.00 80.62 99 VAL A O 1
ATOM 769 N N . TYR A 1 100 ? -1.318 2.618 -2.343 1.00 84.44 100 TYR A N 1
ATOM 770 C CA . TYR A 1 100 ? -1.743 3.167 -1.065 1.00 84.44 100 TYR A CA 1
ATOM 771 C C . TYR A 1 100 ? -1.610 2.093 0.002 1.00 84.44 100 TYR A C 1
ATOM 773 O O . TYR A 1 100 ? -2.109 0.981 -0.148 1.00 84.44 100 TYR A O 1
ATOM 781 N N . SER A 1 101 ? -0.902 2.401 1.082 1.00 86.38 101 SER A N 1
ATOM 782 C CA . SER A 1 101 ? -0.664 1.460 2.171 1.00 86.38 101 SER A CA 1
ATOM 783 C C . SER A 1 101 ? -1.204 1.987 3.489 1.00 86.38 101 SER A C 1
ATOM 785 O O . SER A 1 101 ? -1.086 3.169 3.797 1.00 86.38 101 SER A O 1
ATOM 787 N N . ILE A 1 102 ? -1.765 1.095 4.294 1.00 88.50 102 ILE A N 1
ATOM 788 C CA . ILE A 1 102 ? -2.267 1.393 5.630 1.00 88.50 102 ILE A CA 1
ATOM 789 C C . ILE A 1 102 ? -1.136 1.179 6.622 1.00 88.50 102 ILE A C 1
ATOM 791 O O . ILE A 1 102 ? -0.569 0.085 6.728 1.00 88.50 102 ILE A O 1
ATOM 795 N N . LYS A 1 103 ? -0.825 2.238 7.361 1.00 90.44 103 LYS A N 1
ATOM 796 C CA . LYS A 1 103 ? 0.142 2.250 8.448 1.00 90.44 103 LYS A CA 1
ATOM 797 C C . LYS A 1 103 ? -0.600 2.414 9.766 1.00 90.44 103 LYS A C 1
ATOM 799 O O . LYS A 1 103 ? -1.229 3.444 10.016 1.00 90.44 103 LYS A O 1
ATOM 804 N N . LEU A 1 104 ? -0.497 1.392 10.605 1.00 89.75 104 LEU A N 1
ATOM 805 C CA . LEU A 1 104 ? -1.010 1.404 11.966 1.00 89.75 104 LEU A CA 1
ATOM 806 C C . LEU A 1 104 ? 0.085 1.873 12.916 1.00 89.75 104 LEU A C 1
ATOM 808 O O . LEU A 1 104 ? 1.221 1.397 12.840 1.00 89.75 104 LEU A O 1
ATOM 812 N N . SER A 1 105 ? -0.274 2.783 13.813 1.00 90.12 105 SER A N 1
ATOM 813 C CA . SER A 1 105 ? 0.585 3.265 14.892 1.00 90.12 105 SE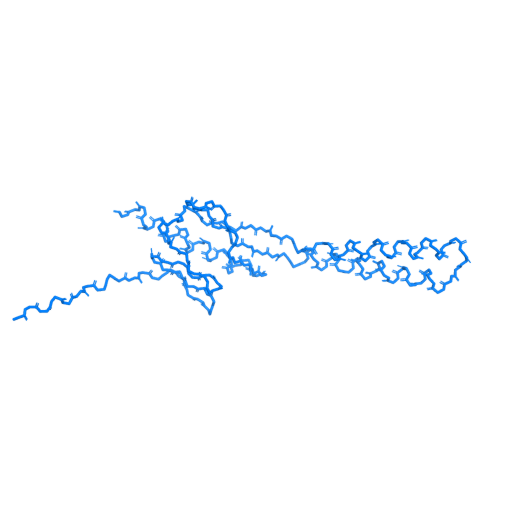R A CA 1
ATOM 814 C C . SER A 1 105 ? -0.002 2.791 16.214 1.00 90.12 105 SER A C 1
ATOM 816 O O . SER A 1 105 ? -1.170 3.057 16.503 1.00 90.12 105 SER A O 1
ATOM 818 N N . GLY A 1 106 ? 0.787 2.085 17.018 1.00 88.81 106 GLY A N 1
ATOM 819 C CA . GLY A 1 106 ? 0.320 1.492 18.270 1.00 88.81 106 GLY A CA 1
ATOM 820 C C . GLY A 1 106 ? 1.415 1.349 19.320 1.00 88.81 106 GLY A C 1
ATOM 821 O O . GLY A 1 106 ? 2.510 1.899 19.182 1.00 88.81 106 GLY A O 1
ATOM 822 N N . SER A 1 107 ? 1.122 0.585 20.372 1.00 84.12 107 SER A N 1
ATOM 823 C CA . SER A 1 107 ? 2.068 0.275 21.458 1.00 84.12 107 SER A CA 1
ATOM 824 C C . SER A 1 107 ? 3.329 -0.447 20.965 1.00 84.12 107 SER A C 1
ATOM 826 O O . SER A 1 107 ? 4.414 -0.227 21.493 1.00 84.12 107 SER A O 1
ATOM 828 N N . GLN A 1 108 ? 3.206 -1.250 19.905 1.00 79.94 108 GLN A N 1
ATOM 829 C CA . GLN A 1 108 ? 4.314 -1.975 19.270 1.00 79.94 108 GLN A CA 1
ATOM 830 C C . GLN A 1 108 ? 5.039 -1.171 18.171 1.00 79.94 108 GLN A C 1
ATOM 832 O O . GLN A 1 108 ? 5.782 -1.742 17.369 1.00 79.94 108 GLN A O 1
ATOM 837 N N . GLY A 1 109 ? 4.796 0.140 18.090 1.00 85.88 109 GLY A N 1
ATOM 838 C CA . GLY A 1 109 ? 5.350 1.013 17.060 1.00 85.88 109 GLY A CA 1
ATOM 839 C C . GLY A 1 109 ? 4.517 1.059 15.777 1.00 85.88 109 GLY A C 1
ATOM 840 O O . GLY A 1 109 ? 3.317 0.783 15.773 1.00 85.88 109 GLY A O 1
ATOM 841 N N . ASN A 1 110 ? 5.169 1.458 14.685 1.00 85.06 110 ASN A N 1
ATOM 842 C CA . ASN A 1 110 ? 4.530 1.714 13.400 1.00 85.06 110 ASN A CA 1
ATOM 843 C C . ASN A 1 110 ? 4.686 0.516 12.458 1.00 85.06 110 ASN A C 1
ATOM 845 O O . ASN A 1 110 ? 5.814 0.141 12.136 1.00 85.06 110 ASN A O 1
ATOM 849 N N . LYS A 1 111 ? 3.578 -0.045 11.964 1.00 85.56 111 LYS A N 1
ATOM 850 C CA . LYS A 1 111 ? 3.592 -1.185 11.032 1.00 85.56 111 LYS A CA 1
ATOM 851 C C . LYS A 1 111 ? 2.739 -0.894 9.802 1.00 85.56 111 LYS A C 1
ATOM 853 O O . LYS A 1 111 ? 1.611 -0.424 9.922 1.00 85.56 111 LYS A O 1
ATOM 858 N N . THR A 1 112 ? 3.271 -1.208 8.624 1.00 86.25 112 THR A N 1
ATOM 859 C CA . THR A 1 112 ? 2.495 -1.248 7.377 1.00 86.25 112 THR A CA 1
ATOM 860 C C . THR A 1 112 ? 1.824 -2.611 7.272 1.00 86.25 112 THR A C 1
ATOM 862 O O . THR A 1 112 ? 2.503 -3.633 7.375 1.00 86.25 112 THR A O 1
ATOM 865 N N . VAL A 1 113 ? 0.501 -2.637 7.125 1.00 85.31 113 VAL A N 1
ATOM 866 C CA . VAL A 1 113 ? -0.298 -3.863 7.331 1.00 85.31 113 VAL A CA 1
ATOM 867 C C . VAL A 1 113 ? -1.149 -4.264 6.133 1.00 85.31 113 VAL A C 1
ATOM 869 O O . VAL A 1 113 ? -1.534 -5.422 6.014 1.00 85.31 113 VAL A O 1
ATOM 872 N N . PHE A 1 114 ? -1.429 -3.322 5.238 1.00 86.06 114 PHE A N 1
ATOM 873 C CA . PHE A 1 114 ? -2.252 -3.537 4.056 1.00 86.06 114 PHE A CA 1
ATOM 874 C C . PHE A 1 114 ? -1.822 -2.571 2.958 1.00 86.06 114 PHE A C 1
ATOM 876 O O . PHE A 1 114 ? -1.423 -1.449 3.266 1.00 86.06 114 PHE A O 1
ATOM 883 N N . SER A 1 115 ? -1.918 -2.992 1.701 1.00 85.00 115 SER A N 1
ATOM 884 C CA . SER A 1 115 ? -1.590 -2.175 0.534 1.00 85.00 115 SER A CA 1
ATOM 885 C C . SER A 1 115 ? -2.578 -2.460 -0.594 1.00 85.00 115 SER A C 1
ATOM 887 O O . SER A 1 115 ? -2.895 -3.622 -0.844 1.00 85.00 115 SER A O 1
ATOM 889 N N . SER A 1 116 ? -3.043 -1.417 -1.276 1.00 83.81 116 SER A N 1
ATOM 890 C CA . SER A 1 116 ? -3.972 -1.491 -2.405 1.00 83.81 116 SER A CA 1
ATOM 891 C C . SER A 1 116 ? -3.654 -0.411 -3.444 1.00 83.81 116 SER A C 1
ATOM 893 O O . SER A 1 116 ? -3.125 0.644 -3.103 1.00 83.81 116 SER A O 1
ATOM 895 N N . GLU A 1 117 ? -3.974 -0.662 -4.715 1.00 83.62 117 GLU A N 1
ATOM 896 C CA . GLU A 1 117 ? -3.980 0.382 -5.759 1.00 83.62 117 GLU A CA 1
ATOM 897 C C . GLU A 1 117 ? -5.212 1.301 -5.626 1.00 83.62 117 GLU A C 1
ATOM 899 O O . GLU A 1 117 ? -5.217 2.415 -6.143 1.00 83.62 117 GLU A O 1
ATOM 904 N N . ASP A 1 118 ? -6.240 0.851 -4.902 1.00 83.94 118 ASP A N 1
ATOM 905 C CA . ASP A 1 118 ? -7.474 1.594 -4.660 1.00 83.94 118 ASP A CA 1
ATOM 906 C C . ASP A 1 118 ? -7.322 2.542 -3.459 1.00 83.94 118 ASP A C 1
ATOM 908 O O . ASP A 1 118 ? -7.203 2.107 -2.306 1.00 83.94 118 ASP A O 1
ATOM 912 N N . LYS A 1 119 ? -7.308 3.847 -3.752 1.00 84.81 119 LYS A N 1
ATOM 913 C CA . LYS A 1 119 ? -7.219 4.921 -2.756 1.00 84.81 119 LYS A CA 1
ATOM 914 C C . LYS A 1 119 ? -8.459 4.977 -1.871 1.00 84.81 119 LYS A C 1
ATOM 916 O O . LYS A 1 119 ? -8.316 5.155 -0.665 1.00 84.81 119 LYS A O 1
ATOM 921 N N . GLU A 1 120 ? -9.639 4.843 -2.468 1.00 87.38 120 GLU A N 1
ATOM 922 C CA . GLU A 1 120 ? -10.924 5.014 -1.791 1.00 87.38 120 GLU A CA 1
ATOM 923 C C . GLU A 1 120 ? -11.110 3.905 -0.759 1.00 87.38 120 GLU A C 1
ATOM 925 O O . GLU A 1 120 ? -11.323 4.192 0.418 1.00 87.38 120 GLU A O 1
ATOM 930 N N . LEU A 1 121 ? -10.829 2.658 -1.149 1.00 87.56 121 LEU A N 1
ATOM 931 C CA . LEU A 1 121 ? -10.813 1.524 -0.227 1.00 87.56 121 LEU A CA 1
ATOM 932 C C . LEU A 1 121 ? -9.864 1.757 0.962 1.00 87.56 121 LEU A C 1
ATOM 934 O O . LEU A 1 121 ? -10.201 1.467 2.107 1.00 87.56 121 LEU A O 1
ATOM 938 N N . VAL A 1 122 ? -8.655 2.268 0.714 1.00 88.56 122 VAL A N 1
ATOM 939 C CA . VAL A 1 122 ? -7.681 2.527 1.787 1.00 88.56 122 VAL A CA 1
ATOM 940 C C . VAL A 1 122 ? -8.160 3.635 2.726 1.00 88.56 122 VAL A C 1
ATOM 942 O O . VAL A 1 122 ? -7.981 3.513 3.940 1.00 88.56 122 VAL A O 1
ATOM 945 N N . GLU A 1 123 ? -8.775 4.688 2.194 1.00 90.19 123 GLU A N 1
ATOM 946 C CA . GLU A 1 123 ? -9.327 5.793 2.981 1.00 90.19 123 GLU A CA 1
ATOM 947 C C . GLU A 1 123 ? -10.533 5.346 3.822 1.00 90.19 123 GLU A C 1
ATOM 949 O O . GLU A 1 123 ? -10.581 5.668 5.012 1.00 90.19 123 GLU A O 1
ATOM 954 N N . GLU A 1 124 ? -11.432 4.528 3.269 1.00 90.50 124 GLU A N 1
ATOM 955 C CA . GLU A 1 124 ? -12.550 3.917 4.003 1.00 90.50 124 GLU A CA 1
ATOM 956 C C . GLU A 1 124 ? -12.064 3.043 5.163 1.00 90.50 124 GLU A C 1
ATOM 958 O O . GLU A 1 124 ? -12.526 3.191 6.298 1.00 90.50 124 GLU A O 1
ATOM 963 N N . ILE A 1 125 ? -11.082 2.171 4.912 1.00 89.81 125 ILE A N 1
ATOM 964 C CA . ILE A 1 125 ? -10.517 1.294 5.945 1.00 89.81 125 ILE A CA 1
ATOM 965 C C . ILE A 1 125 ? -9.847 2.130 7.045 1.00 89.81 125 ILE A C 1
ATOM 967 O O . ILE A 1 125 ? -10.054 1.870 8.231 1.00 89.81 125 ILE A O 1
ATOM 971 N N . VAL A 1 126 ? -9.056 3.148 6.686 1.00 91.69 126 VAL A N 1
ATOM 972 C CA . VAL A 1 126 ? -8.411 4.043 7.665 1.00 91.69 126 VAL A CA 1
ATOM 973 C C . VAL A 1 126 ? -9.455 4.795 8.494 1.00 91.69 126 VAL A C 1
ATOM 975 O O . VAL A 1 126 ? -9.315 4.871 9.718 1.00 91.69 126 VAL A O 1
ATOM 978 N N . GLY A 1 127 ? -10.506 5.311 7.854 1.00 91.25 127 GLY A N 1
ATOM 979 C CA . GLY A 1 127 ? -11.622 5.979 8.521 1.00 91.25 127 GLY A CA 1
ATOM 980 C C . GLY A 1 127 ? -12.321 5.062 9.522 1.00 91.25 127 GLY A C 1
ATOM 981 O O . GLY A 1 127 ? -12.476 5.432 10.687 1.00 91.25 127 GLY A O 1
ATOM 982 N N . ALA A 1 128 ? -12.645 3.838 9.109 1.00 90.50 128 ALA A N 1
ATOM 983 C CA . ALA A 1 128 ? -13.288 2.843 9.960 1.00 90.50 128 ALA A CA 1
ATOM 984 C C . ALA A 1 128 ? -12.421 2.434 11.166 1.00 90.50 128 ALA A C 1
ATOM 986 O O . ALA A 1 128 ? -12.941 2.316 12.276 1.00 90.50 128 ALA A O 1
ATOM 987 N N . ILE A 1 129 ? -11.100 2.269 10.996 1.00 89.62 129 ILE A N 1
ATOM 988 C CA . ILE A 1 129 ? -10.194 1.972 12.124 1.00 89.62 129 ILE A CA 1
ATOM 989 C C . ILE A 1 129 ? -10.142 3.152 13.095 1.00 89.62 129 ILE A C 1
ATOM 991 O O . ILE A 1 129 ? -10.245 2.957 14.304 1.00 89.62 129 ILE A O 1
ATOM 995 N N . ASN A 1 130 ? -10.000 4.376 12.585 1.00 92.06 130 ASN A N 1
ATOM 996 C CA . ASN A 1 130 ? -9.955 5.562 13.438 1.00 92.06 130 ASN A CA 1
ATOM 997 C C . ASN A 1 130 ? -11.276 5.762 14.193 1.00 92.06 130 ASN A C 1
ATOM 999 O O . ASN A 1 130 ? -11.250 6.098 15.374 1.00 92.06 130 ASN A O 1
ATOM 1003 N N . GLN A 1 131 ? -12.418 5.489 13.559 1.00 90.38 131 GLN A N 1
ATOM 1004 C CA . GLN A 1 131 ? -13.715 5.519 14.229 1.00 90.38 131 GLN A CA 1
ATOM 1005 C C . GLN A 1 131 ? -13.818 4.455 15.329 1.00 90.38 131 GLN A C 1
ATOM 1007 O O . GLN A 1 131 ? -14.257 4.770 16.432 1.00 90.38 131 GLN A O 1
ATOM 1012 N N . ALA A 1 132 ? -13.352 3.228 15.077 1.00 87.88 132 ALA A N 1
ATOM 1013 C CA . ALA A 1 132 ? -13.319 2.176 16.093 1.00 87.88 132 ALA A CA 1
ATOM 1014 C C . ALA A 1 132 ? -12.444 2.557 17.305 1.00 87.88 132 ALA A C 1
ATOM 1016 O O . ALA A 1 132 ? -12.819 2.284 18.446 1.00 87.88 132 ALA A O 1
ATOM 1017 N N . ILE A 1 133 ? -11.310 3.229 17.074 1.00 89.12 133 ILE A N 1
ATOM 1018 C CA . ILE A 1 133 ? -10.440 3.753 18.140 1.00 89.12 133 ILE A CA 1
ATOM 1019 C C . ILE A 1 133 ? -11.144 4.868 18.930 1.00 89.12 133 ILE A C 1
ATOM 1021 O O . ILE A 1 133 ? -11.084 4.879 20.159 1.00 89.12 133 ILE A O 1
ATOM 1025 N N . LEU A 1 134 ? -11.819 5.801 18.252 1.00 88.75 134 LEU A N 1
ATOM 1026 C CA . LEU A 1 134 ? -12.537 6.902 18.906 1.00 88.75 134 LEU A CA 1
ATOM 1027 C C . LEU A 1 134 ? -13.698 6.403 19.769 1.00 88.75 134 LEU A C 1
ATOM 1029 O O . LEU A 1 134 ? -13.820 6.824 20.919 1.00 88.75 134 LEU A O 1
ATOM 1033 N N . ASP A 1 135 ? -14.501 5.471 19.254 1.00 87.62 135 ASP A N 1
ATOM 1034 C CA . ASP A 1 135 ? -15.621 4.871 19.988 1.00 87.62 135 ASP A CA 1
ATOM 1035 C C . ASP A 1 135 ? -15.153 4.112 21.239 1.00 87.62 135 ASP A C 1
ATOM 1037 O O . ASP A 1 135 ? -15.905 3.997 22.207 1.00 87.62 135 ASP A O 1
ATOM 1041 N N . LYS A 1 136 ? -13.911 3.615 21.244 1.00 83.31 136 LYS A N 1
ATOM 1042 C CA . LYS A 1 136 ? -13.279 3.052 22.440 1.00 83.31 136 LYS A CA 1
ATOM 1043 C C . LYS A 1 136 ? -12.900 4.141 23.449 1.00 83.31 136 LYS A C 1
ATOM 1045 O O . LYS A 1 136 ? -13.133 3.953 24.632 1.00 83.31 136 LYS A O 1
ATOM 1050 N N . ILE A 1 137 ? -12.274 5.237 23.012 1.00 79.75 137 ILE A N 1
ATOM 1051 C CA . ILE A 1 137 ? -11.789 6.304 23.913 1.00 79.75 137 ILE A CA 1
ATOM 1052 C C . ILE A 1 137 ? -12.953 7.090 24.537 1.00 79.75 137 ILE A C 1
ATOM 1054 O O . ILE A 1 137 ? -12.819 7.608 25.642 1.00 79.75 137 ILE A O 1
ATOM 1058 N N . GLY A 1 138 ? -14.075 7.209 23.821 1.00 70.25 138 GLY A N 1
ATOM 1059 C CA . GLY A 1 138 ? -15.276 7.904 24.291 1.00 70.25 138 GLY A CA 1
ATOM 1060 C C . GLY A 1 138 ? -16.172 7.098 25.240 1.00 70.25 138 GLY A C 1
ATOM 1061 O O . GLY A 1 138 ? -17.171 7.647 25.705 1.00 70.25 138 GLY A O 1
ATOM 1062 N N . LYS A 1 139 ? -15.848 5.827 25.502 1.00 56.19 139 LYS A N 1
ATOM 1063 C CA . LYS A 1 139 ? -16.488 4.977 26.518 1.00 56.19 139 LYS A CA 1
ATOM 1064 C C . LYS A 1 139 ? -15.625 4.911 27.772 1.00 56.19 139 LYS A C 1
ATOM 1066 O O . LYS A 1 139 ? -16.229 4.881 28.865 1.00 56.19 139 LYS A O 1
#

Nearest PDB structures (foldseek):
  6tu3-assembly1_Z  TM=1.951E-01  e=7.020E+00  Rattus norvegicus
  8qz9-assembly1_N  TM=2.063E-01  e=9.420E+00  Homo sapiens

Foldseek 3Di:
DDDPPPPPDPFAWLDDDPQWTDTLAWTGHNNDIDGLVFFDAKDKDKDQPDLVVLVVLLVVLVVLCVVCVVPDNDPSVVVSVVSNVVSVVVVVVSVVQIKIWMWTAGPVGIDTGYIDSDPVVNVSNRVSSVVSNVVVVVD

Radius of gyration: 24.64 Å; Cα contacts (8 Å, |Δi|>4): 216; chains: 1; bounding box: 62×32×74 Å

Sequence (139 aa):
MEEKEGQKEDVKRYFSSDRVLITSQEAILAGKAYKIDELRSASSTIFSRSIMEGIIYVVIGAIILLVGIFGEISIFTILGILLLCISAVKFIVSFVKPVYSIKLSGSQGNKTVFSSEDKELVEEIVGAINQAILDKIGK

Secondary structure (DSSP, 8-state):
------------EEEEETTEEEESSEEEETTEEEEGGGEEEEEEEEEPP--HHHHHHHHHHHHHHHHHHHTSS-HHHHHHHHHHHHHHHHHHHHHHS-EEEEEEEETTEEEEEEEES-HHHHHHHHHHHHHHHHHHHT-

Mean predicted aligned error: 11.51 Å

Solvent-accessible surface area (backbone atoms only — not comparable to full-atom values): 7634 Å² total; per-residue (Å²): 134,89,79,78,78,75,79,73,73,82,74,51,71,64,44,79,54,103,57,36,39,33,36,57,58,38,37,31,39,77,86,43,79,41,54,40,86,49,48,76,45,49,41,78,43,81,42,68,48,79,57,64,67,32,51,53,37,38,56,54,14,51,54,39,27,52,60,12,65,80,69,48,96,39,76,43,31,57,52,10,51,52,34,38,51,53,21,52,52,50,46,54,52,35,67,75,50,46,32,35,26,39,34,40,33,34,83,92,44,76,44,79,62,45,75,36,74,50,58,66,62,50,50,52,52,31,49,34,51,41,49,33,45,48,62,56,74,77,104

pLDDT: mean 79.45, std 12.12, range [38.91, 92.06]

=== Feature glossary ===
Feature key, reading from the visual/contextual features back to the raw sequence:

Rendered structure images. Structure images are PyMOL renders from six orthogonal camera directions. Cartoon representation draws helices as coils and strands as arrows; sticks shows the backbone as bonds; surface shows the solvent-excluded envelope. Rainbow coloring maps sequence position to hue (blue→red, N→C); chain coloring assigns a distinct color per polypeptide.

Contact-map, Ramachandran, and PAE plots. Three diagnostic plots accompany the record. The Cα contact map visualizes the tertiary structure as a 2D adjacency matrix (8 Å cutoff, sequence-local contacts suppressed). The Ramachandran plot shows the distribution of backbone (φ, ψ) torsions, with points in the α and β basins reflecting secondary structure content. The PAE plot shows AlphaFold's inter-residue confidence as a color matrix.

InterPro / GO / CATH / organism. The annotation block draws on four external resources. InterPro: which protein families and domains the sequence belongs to. GO: standardized terms for what the protein does, what process it participates in, and where in the cell it acts. CATH: which structural fold it has in the CATH hierarchy. Organism: the species of origin.

Nearest PDB structures. Structural nearest neighbors (via Foldseek easy-search vs the PDB). Reported per hit: target PDB id, E-value, and alignment TM-score. A TM-score above ~0.5 is the conventional threshold for 'same fold'.

Predicted aligned error. Predicted aligned error is AlphaFold's pairwise confidence. Unlike pLDDT (per-residue), PAE is per-residue-pair and captures whether two parts of the structure are correctly placed relative to each other. Units are ångströms of expected positional error.

Solvent-accessible surface area. SASA measures how much of the protein is reachable by solvent. It is computed by rolling a water-sized probe over the atomic surface and summing the exposed area (Å²). Per-residue SASA distinguishes core (buried, low SASA) from surface (exposed, high SASA) residues; total SASA is a whole-molecule size measure.

B-factor. Crystall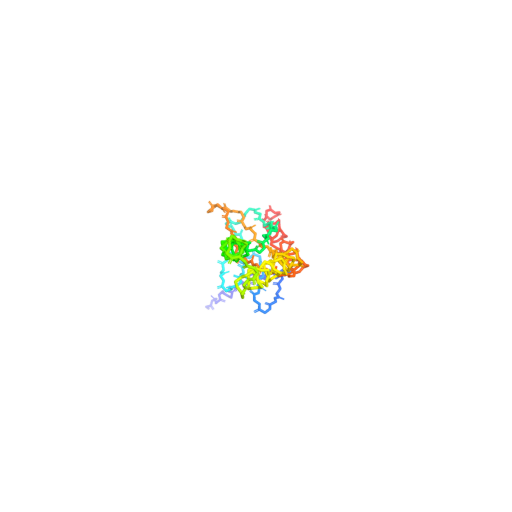ographic B-factors measure how much each atom's electron density is smeared out, in Å². They rise in mobile loops and surface residues and fall in the buried interior. In AlphaFold models this column is repurposed to hold pLDDT instead.

pLDDT. For AlphaFold models, the B-factor field carries pLDDT — the model's own estimate of local accuracy on a 0–100 scale. Regions with pLDDT<50 should be treated as essentially unmodeled; they often correspond to intrinsically disordered segments.

Backbone torsions (φ/ψ). φ (phi) and ψ (psi) are the two rotatable backbone dihedrals per residue: φ is the C(i-1)–N–Cα–C torsion, ψ is the N–Cα–C–N(i+1) torsion, both in degrees on (−180°, 180°]. α-helical residues cluster near (−60°, −45°); β-strand residues near (−120°, +130°). A Ramachandran plot is simply a scatter of (φ, ψ) for every residue.

Radius of gyration, Cα contacts, bounding box. Radius of gyration (Rg) is the root-mean-square distance of Cα atoms from their centroid — a single number for overall size and compactness. A globular domain of N residues has Rg ≈ 2.2·N^0.38 Å; an extended or disordered chain has a much larger Rg. The Cα contact count is the number of residue pairs whose Cα atoms are within 8 Å and are more than four positions apart in sequence — a standard proxy for tertiary packing density. The bounding box is the smallest axis-aligned box enclosing all Cα atoms.

Secondary structure (3-state, P-SEA). Three-state secondary structure (P-SEA) collapses the eight DSSP classes into helix (a), strand (b), and coil (c). P-SEA assigns these from Cα geometry alone — distances and angles — without requiring backbone oxygens, so it works on any Cα trace.

Secondary structure (8-state, DSSP). Secondary structure is the local, repeating backbone conformation. DSSP classifies it into eight states by reading the hydrogen-bond network: three helix types (H, G, I), two β types (E, B), two non-regular types (T, S), and unstructured coil (-).

Foldseek 3Di. The Foldseek 3Di string encodes local tertiary geometry as a 20-letter alphabet — one character per residue — derived from the relative positions of nearby Cα atoms. Unlike the amino-acid sequence, 3Di is a direct function of the 3D structure, so two proteins with the same fold have similar 3Di strings even at low sequence identity.

mmCIF coordinates. Structure coordinates are given as an mmCIF _atom_site loop: one row per atom with element, residue name, chain id, sequence number, and x/y/z position in Å. Only the four main-chain atoms per residue are included here; side chains are omitted to keep the record compact.

Sequence. This is the polypeptide sequence — one letter per residue, N-terminus first. Length ranges from a few dozen residues for small domains to over a thousand for large multi-domain proteins.